Protein AF-A0A7J7I4U3-F1 (afdb_monomer_lite)

Radius of gyration: 48.04 Å; chains: 1; bounding box: 65×68×145 Å

pLDDT: mean 72.62, std 19.27, range [36.75, 97.12]

Organism: Camellia sinensis (NCBI:txid4442)

Structure (mmCIF, N/CA/C/O backbone):
data_AF-A0A7J7I4U3-F1
#
_entry.id   AF-A0A7J7I4U3-F1
#
loop_
_atom_site.group_PDB
_atom_site.id
_atom_site.type_symbol
_atom_site.label_atom_id
_atom_site.label_alt_id
_atom_site.label_comp_id
_atom_site.label_asym_id
_atom_site.label_entity_id
_atom_site.label_seq_id
_atom_site.pdbx_PDB_ins_code
_atom_site.Cartn_x
_atom_site.Cartn_y
_atom_site.Cartn_z
_atom_site.occupancy
_atom_site.B_iso_or_equiv
_atom_site.auth_seq_id
_atom_site.auth_comp_id
_atom_site.auth_asym_id
_atom_site.auth_atom_id
_atom_site.pdbx_PDB_model_num
ATOM 1 N N . MET A 1 1 ? -34.947 53.805 119.726 1.00 36.75 1 MET A N 1
ATOM 2 C CA . MET A 1 1 ? -33.515 53.427 119.681 1.00 36.75 1 MET A CA 1
ATOM 3 C C . MET A 1 1 ? -33.341 52.614 118.399 1.00 36.75 1 MET A C 1
ATOM 5 O O . MET A 1 1 ? -34.017 51.606 118.282 1.00 36.75 1 MET A O 1
ATOM 9 N N . ALA A 1 2 ? -32.871 53.207 117.291 1.00 44.56 2 ALA A N 1
ATOM 10 C CA . ALA A 1 2 ? -31.458 53.295 116.855 1.00 44.56 2 ALA A CA 1
ATOM 11 C C . ALA A 1 2 ? -30.812 51.891 116.738 1.00 44.56 2 ALA A C 1
ATOM 13 O O . ALA A 1 2 ? -30.915 51.124 117.680 1.00 44.56 2 ALA A O 1
ATOM 14 N N . ALA A 1 3 ? -30.169 51.466 115.646 1.00 42.91 3 ALA A N 1
ATOM 15 C CA . ALA A 1 3 ? -29.258 52.190 114.760 1.00 42.91 3 ALA A CA 1
ATOM 16 C C . ALA A 1 3 ? -29.203 51.585 113.336 1.00 42.91 3 ALA A C 1
ATOM 18 O O . ALA A 1 3 ? -29.575 50.434 113.120 1.00 42.91 3 ALA A O 1
ATOM 19 N N . GLY A 1 4 ? -28.734 52.384 112.370 1.00 43.41 4 GLY A N 1
ATOM 20 C CA . GLY A 1 4 ? -28.550 51.989 110.969 1.00 43.41 4 GLY A CA 1
ATOM 21 C C . GLY A 1 4 ? -27.173 51.406 110.636 1.00 43.41 4 GLY A C 1
ATOM 22 O O . GLY A 1 4 ? -26.319 51.257 111.503 1.00 43.41 4 GLY A O 1
ATOM 23 N N . SER A 1 5 ? -26.945 51.128 109.347 1.00 41.28 5 SER A N 1
ATOM 24 C CA . SER A 1 5 ? -25.609 51.015 108.748 1.00 41.28 5 SER A CA 1
ATOM 25 C C . SER A 1 5 ? -25.667 51.162 107.219 1.00 41.28 5 SER A C 1
ATOM 27 O O . SER A 1 5 ? -26.694 50.949 106.581 1.00 41.28 5 SER A O 1
ATOM 29 N N . LEU A 1 6 ? -24.553 51.619 106.660 1.00 53.19 6 LEU A N 1
ATOM 30 C CA . LEU A 1 6 ? -24.391 52.401 105.440 1.00 53.19 6 LEU A CA 1
ATOM 31 C C . LEU A 1 6 ? -24.047 51.559 104.190 1.00 53.19 6 LEU A C 1
ATOM 33 O O . LEU A 1 6 ? -23.125 50.756 104.201 1.00 53.19 6 LEU A O 1
ATOM 37 N N . ARG A 1 7 ? -24.713 51.888 103.072 1.00 49.88 7 ARG A N 1
ATOM 38 C CA . ARG A 1 7 ? -24.128 52.320 101.778 1.00 49.88 7 ARG A CA 1
ATOM 39 C C . ARG A 1 7 ? -22.996 51.468 101.151 1.00 49.88 7 ARG A C 1
ATOM 41 O O . ARG A 1 7 ? -21.847 51.560 101.565 1.00 49.88 7 ARG A O 1
ATOM 48 N N . LYS A 1 8 ? -23.242 50.890 99.960 1.00 37.06 8 LYS A N 1
ATOM 49 C CA . LYS A 1 8 ? -22.210 50.817 98.898 1.00 37.06 8 LYS A CA 1
ATOM 50 C C . LYS A 1 8 ? -22.804 50.827 97.484 1.00 37.06 8 LYS A 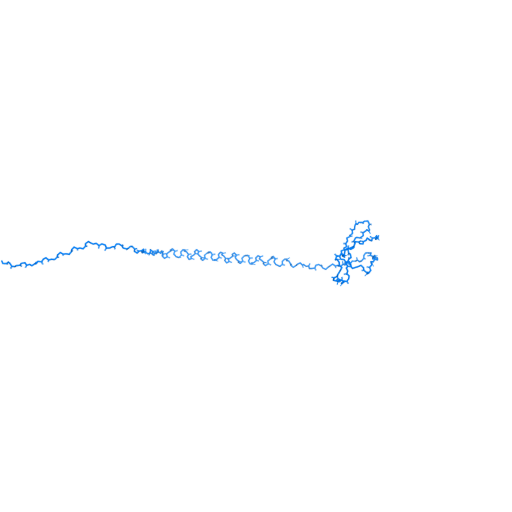C 1
ATOM 52 O O . LYS A 1 8 ? -23.449 49.887 97.041 1.00 37.06 8 LYS A O 1
ATOM 57 N N . LYS A 1 9 ? -22.555 51.934 96.782 1.00 48.69 9 LYS A N 1
ATOM 58 C CA . LYS A 1 9 ? -22.833 52.176 95.360 1.00 48.69 9 LYS A CA 1
ATOM 59 C C . LYS A 1 9 ? -21.718 51.521 94.535 1.00 48.69 9 LYS A C 1
ATOM 61 O O . LYS A 1 9 ? -20.551 51.747 94.844 1.00 48.69 9 LYS A O 1
ATOM 66 N N . SER A 1 10 ? -22.049 50.782 93.478 1.00 39.25 10 SER A N 1
ATOM 67 C CA . SER A 1 10 ? -21.089 50.445 92.419 1.00 39.25 10 SER A CA 1
ATOM 68 C C . SER A 1 10 ? -21.714 50.752 91.068 1.00 39.25 10 SER A C 1
ATOM 70 O O . SER A 1 10 ? -22.632 50.088 90.600 1.00 39.25 10 SER A O 1
ATOM 72 N N . ASN A 1 11 ? -21.228 51.846 90.499 1.00 47.16 11 ASN A N 1
ATOM 73 C CA . ASN A 1 11 ? -21.477 52.299 89.148 1.00 47.16 11 ASN A CA 1
ATOM 74 C C . A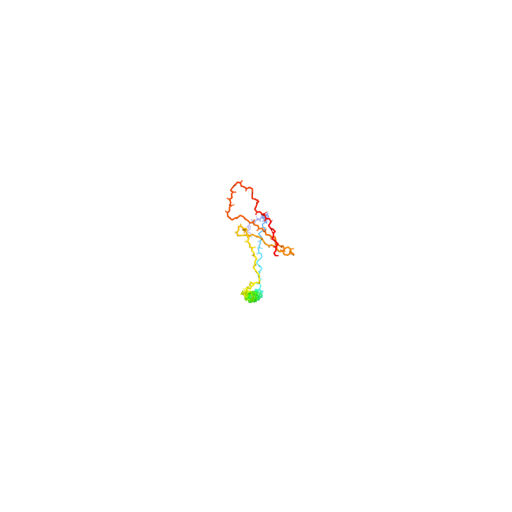SN A 1 11 ? -20.585 51.466 88.215 1.00 47.16 11 ASN A C 1
ATOM 76 O O . ASN A 1 11 ? -19.366 51.492 88.379 1.00 47.16 11 ASN A O 1
ATOM 80 N N . LYS A 1 12 ? -21.152 50.743 87.245 1.00 40.53 12 LYS A N 1
ATOM 81 C CA . LYS A 1 12 ? -20.358 50.159 86.154 1.00 40.53 12 LYS A CA 1
ATOM 82 C C . LYS A 1 12 ? -21.097 50.274 84.827 1.00 40.53 12 LYS A C 1
ATOM 84 O O . LYS A 1 12 ? -21.729 49.346 84.339 1.00 40.53 12 LYS A O 1
ATOM 89 N N . ARG A 1 13 ? -20.986 51.467 84.247 1.00 48.31 13 ARG A N 1
ATOM 90 C CA . ARG A 1 13 ? -21.096 51.694 82.809 1.00 48.31 13 ARG A CA 1
ATOM 91 C C . ARG A 1 13 ? -19.679 51.685 82.239 1.00 48.31 13 ARG A C 1
ATOM 93 O O . ARG A 1 13 ? -18.955 52.636 82.506 1.00 48.31 13 ARG A O 1
ATOM 100 N N . SER A 1 14 ? -19.327 50.666 81.454 1.00 51.91 14 SER A N 1
ATOM 101 C CA . SER A 1 14 ? -18.599 50.815 80.177 1.00 51.91 14 SER A CA 1
ATOM 102 C C . SER A 1 14 ? -18.135 49.472 79.594 1.00 51.91 14 SER A C 1
ATOM 104 O O . SER A 1 14 ? -17.536 48.674 80.300 1.00 51.91 14 SER A O 1
ATOM 106 N N . ASN A 1 15 ? -18.381 49.342 78.278 1.00 43.59 15 ASN A N 1
ATOM 107 C CA . ASN A 1 15 ? -17.633 48.601 77.243 1.00 43.59 15 ASN A CA 1
ATOM 108 C C . ASN A 1 15 ? -17.434 47.079 77.428 1.00 43.59 15 ASN A C 1
ATOM 110 O O . ASN A 1 15 ? -17.086 46.609 78.494 1.00 43.59 15 ASN A O 1
ATOM 114 N N . LEU A 1 16 ? -17.613 46.213 76.429 1.00 41.56 16 LEU A N 1
ATOM 115 C CA . LEU A 1 16 ? -17.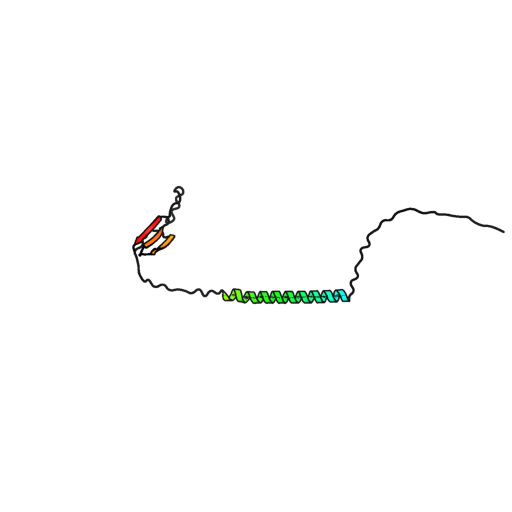291 46.331 75.007 1.00 41.56 16 LEU A CA 1
ATOM 116 C C . LEU A 1 16 ? -18.080 45.236 74.255 1.00 41.56 16 LEU A C 1
ATOM 118 O O . LEU A 1 16 ? -18.111 44.089 74.698 1.00 41.56 16 LEU A O 1
ATOM 122 N N . LYS A 1 17 ? -18.731 45.567 73.133 1.00 46.34 17 LYS A N 1
ATOM 123 C CA . LYS A 1 17 ? -19.315 44.561 72.230 1.00 46.34 17 LYS A CA 1
ATOM 124 C C . LYS A 1 17 ? -18.187 43.852 71.474 1.00 46.34 17 LYS A C 1
ATOM 126 O O . LYS A 1 17 ? -17.420 44.521 70.790 1.00 46.34 17 LYS A O 1
ATOM 131 N N . GLN A 1 18 ? -18.170 42.524 71.495 1.00 51.06 18 GLN A N 1
ATOM 132 C CA . GLN A 1 18 ? -17.646 41.725 70.386 1.00 51.06 18 GLN A CA 1
ATOM 133 C C . GLN A 1 18 ? -18.753 40.773 69.914 1.00 51.06 18 GLN A C 1
ATOM 135 O O . GLN A 1 18 ? -19.285 40.026 70.736 1.00 51.06 18 GLN A O 1
ATOM 140 N N . PRO A 1 19 ? -19.159 40.809 68.633 1.00 47.91 19 PRO A N 1
ATOM 141 C CA . PRO A 1 19 ? -20.049 39.804 68.082 1.00 47.91 19 PRO A CA 1
ATOM 142 C C . PRO A 1 19 ? -19.211 38.611 67.610 1.00 47.91 19 PRO A C 1
ATOM 144 O O . PRO A 1 19 ? -18.437 38.727 66.663 1.00 47.91 19 PRO A O 1
ATOM 147 N N . HIS A 1 20 ? -19.382 37.455 68.246 1.00 48.75 20 HIS A N 1
ATOM 148 C CA . HIS A 1 20 ? -19.063 36.189 67.593 1.00 48.75 20 HIS A CA 1
ATOM 149 C C . HIS A 1 20 ? -20.251 35.819 66.697 1.00 48.75 20 HIS A C 1
ATOM 151 O O . HIS A 1 20 ? -21.385 35.830 67.185 1.00 48.75 20 HIS A O 1
ATOM 157 N N . PRO A 1 21 ? -20.047 35.509 65.405 1.00 48.25 21 PRO A N 1
ATOM 158 C CA . PRO A 1 21 ? -21.116 34.974 64.580 1.00 48.25 21 PRO A CA 1
ATOM 159 C C . PRO A 1 21 ? -21.430 33.556 65.064 1.00 48.25 21 PRO A C 1
ATOM 161 O O . PRO A 1 21 ? -20.666 32.617 64.844 1.00 48.25 21 PRO A O 1
ATOM 164 N N . SER A 1 22 ? -22.555 33.399 65.753 1.00 51.12 22 SER A N 1
ATOM 165 C CA . SER A 1 22 ? -23.167 32.099 65.998 1.00 51.12 22 SER A CA 1
ATOM 166 C C . SER A 1 22 ? -23.604 31.527 64.650 1.00 51.12 22 SER A C 1
ATOM 168 O O . SER A 1 22 ? -24.552 32.002 64.028 1.00 51.12 22 SER A O 1
ATOM 170 N N . MET A 1 23 ? -22.873 30.522 64.171 1.00 51.34 23 MET A N 1
ATOM 171 C CA . MET A 1 23 ? -23.255 29.768 62.982 1.00 51.34 23 MET A CA 1
ATOM 172 C C . MET A 1 23 ? -24.585 29.061 63.261 1.00 51.34 23 MET A C 1
ATOM 174 O O . MET A 1 23 ? -24.677 28.225 64.159 1.00 51.34 23 MET A O 1
ATOM 178 N N . ALA A 1 24 ? -25.627 29.423 62.515 1.00 46.03 24 ALA A N 1
ATOM 179 C CA . ALA A 1 24 ? -26.928 28.778 62.604 1.00 46.03 24 ALA A CA 1
ATOM 180 C C . ALA A 1 24 ? -26.827 27.345 62.060 1.00 46.03 24 ALA A C 1
ATOM 182 O O . ALA A 1 24 ? -26.577 27.140 60.873 1.00 46.03 24 ALA A O 1
ATOM 183 N N . SER A 1 25 ? -27.036 26.346 62.917 1.00 52.06 25 SER A N 1
ATOM 184 C CA . SER A 1 25 ? -27.273 24.976 62.478 1.00 52.06 25 SER A CA 1
ATOM 185 C C . SER A 1 25 ? -28.688 24.889 61.906 1.00 52.06 25 SER A C 1
ATOM 187 O O . SER A 1 25 ? -29.684 24.991 62.620 1.00 52.06 25 SER A O 1
ATOM 189 N N . THR A 1 26 ? -28.802 24.736 60.589 1.00 60.47 26 THR A N 1
ATOM 190 C CA . THR A 1 26 ? -30.090 24.471 59.943 1.00 60.47 26 THR A CA 1
ATOM 191 C C . THR A 1 26 ? -30.533 23.057 60.326 1.00 60.47 26 THR A C 1
ATOM 193 O O . THR A 1 26 ? -30.058 22.076 59.755 1.00 60.47 26 THR A O 1
ATOM 196 N N . SER A 1 27 ? -31.413 22.926 61.323 1.00 61.22 27 SER A N 1
ATOM 197 C CA . SER A 1 27 ? -32.020 21.641 61.679 1.00 61.22 27 SER A CA 1
ATOM 198 C C . SER A 1 27 ? -33.027 21.245 60.599 1.00 61.22 27 SER A C 1
ATOM 200 O O . SER A 1 27 ? -34.196 21.624 60.591 1.00 61.22 27 SER A O 1
ATOM 202 N N . LEU A 1 28 ? -32.542 20.499 59.613 1.00 62.31 28 LEU A N 1
ATOM 203 C CA . LEU A 1 28 ? -33.387 19.910 58.583 1.00 62.31 28 LEU A CA 1
ATOM 204 C C . LEU A 1 28 ? -34.262 18.838 59.244 1.00 62.31 28 LEU A C 1
ATOM 206 O O . LEU A 1 28 ? -33.760 17.972 59.961 1.00 62.31 28 LEU A O 1
ATOM 210 N N . SER A 1 29 ? -35.578 18.909 59.041 1.00 66.38 29 SER A N 1
ATOM 211 C CA . SER A 1 29 ? -36.510 17.969 59.666 1.00 66.38 29 SER A CA 1
ATOM 212 C C . SER A 1 29 ? -36.240 16.525 59.199 1.00 66.38 29 SER A C 1
ATOM 214 O O . SER A 1 29 ? -35.848 16.313 58.046 1.00 66.38 29 SER A O 1
ATOM 216 N N . PRO A 1 30 ? -36.494 15.497 60.036 1.00 69.81 30 PRO A N 1
ATOM 217 C CA . PRO A 1 30 ? -36.263 14.092 59.671 1.00 69.81 30 PRO A CA 1
ATOM 218 C C . PRO A 1 30 ? -36.974 13.670 58.373 1.00 69.81 30 PRO A C 1
ATOM 220 O O . PRO A 1 30 ? -36.487 12.832 57.613 1.00 69.81 30 PRO A O 1
ATOM 223 N N . SER A 1 31 ? -38.123 14.288 58.081 1.00 73.75 31 SER A N 1
ATOM 224 C CA . SER A 1 31 ? -38.895 14.054 56.859 1.00 73.75 31 SER A CA 1
ATOM 225 C C . SER A 1 31 ? -38.248 14.654 55.608 1.00 73.75 31 SER A C 1
ATOM 227 O O . SER A 1 31 ? -38.436 14.117 54.516 1.00 73.75 31 SER A O 1
ATOM 229 N N . TYR A 1 32 ? -37.465 15.726 55.745 1.00 82.31 32 TYR A N 1
ATOM 230 C CA . TYR A 1 32 ? -36.744 16.353 54.641 1.00 82.31 32 TYR A CA 1
ATOM 231 C C . TYR A 1 32 ? -35.550 15.501 54.187 1.00 82.31 32 TYR A C 1
ATOM 233 O O . TYR A 1 32 ? -35.408 15.238 52.994 1.00 82.31 32 TYR A O 1
ATOM 241 N N . TYR A 1 33 ? -34.761 14.959 55.124 1.00 81.69 33 TYR A N 1
ATOM 242 C CA . TYR A 1 33 ? -33.656 14.045 54.797 1.00 81.69 33 TYR A CA 1
ATOM 243 C C . TYR A 1 33 ? -34.152 12.756 54.129 1.00 81.69 33 TYR A C 1
ATOM 245 O O . TYR A 1 33 ? -33.562 12.285 53.161 1.00 81.69 33 TYR A O 1
ATOM 253 N N . ARG A 1 34 ? -35.299 12.225 54.576 1.00 87.44 34 ARG A N 1
ATOM 254 C CA . ARG A 1 34 ? -35.943 11.060 53.949 1.00 87.44 34 ARG A CA 1
ATOM 255 C C . ARG A 1 34 ? -36.332 11.322 52.490 1.00 87.44 34 ARG A C 1
ATOM 257 O O . ARG A 1 34 ? -36.149 10.444 51.654 1.00 87.44 34 ARG A O 1
ATOM 264 N N . LYS A 1 35 ? -36.839 12.517 52.167 1.00 87.06 35 LYS A N 1
ATOM 265 C CA . LYS A 1 35 ? -37.167 12.903 50.781 1.00 87.06 35 LYS A CA 1
ATOM 266 C C . LYS A 1 35 ? -35.913 13.047 49.919 1.00 87.06 35 LYS A C 1
ATOM 268 O O . LYS A 1 35 ? -35.904 12.543 48.801 1.00 87.06 35 LYS A O 1
ATOM 273 N N . ILE A 1 36 ? -34.858 13.669 50.453 1.00 90.88 36 ILE A N 1
ATOM 274 C CA . ILE A 1 36 ? -33.559 13.769 49.768 1.00 90.88 36 ILE A CA 1
ATOM 275 C C . ILE A 1 36 ? -32.998 12.377 49.487 1.00 90.88 36 ILE A C 1
ATOM 277 O O . ILE A 1 36 ? -32.601 12.101 48.362 1.00 90.88 36 ILE A O 1
ATOM 281 N N . TYR A 1 37 ? -33.008 11.487 50.479 1.00 94.38 37 TYR A N 1
ATOM 282 C CA . TYR A 1 37 ? -32.518 10.121 50.330 1.00 94.38 37 TYR A CA 1
ATOM 283 C C . TYR A 1 37 ? -33.260 9.367 49.221 1.00 94.38 37 TYR A C 1
ATOM 285 O O . TYR A 1 37 ? -32.624 8.777 48.355 1.00 94.38 37 TYR A O 1
ATOM 293 N N . VAL A 1 38 ? -34.596 9.441 49.187 1.00 94.31 38 VAL A N 1
ATOM 294 C CA . VAL A 1 38 ? -35.395 8.822 48.116 1.00 94.31 38 VAL A CA 1
ATOM 295 C C . VAL A 1 38 ? -35.054 9.424 46.751 1.00 94.31 38 VAL A C 1
ATOM 297 O O . VAL A 1 38 ? -34.880 8.680 45.792 1.00 94.31 38 VAL A O 1
ATOM 300 N N . PHE A 1 39 ? -34.901 10.746 46.658 1.00 95.12 39 PHE A N 1
ATOM 301 C CA . PHE A 1 39 ? -34.528 11.412 45.409 1.00 95.12 39 PHE A CA 1
ATOM 302 C C . PHE A 1 39 ? -33.140 10.981 44.912 1.00 95.12 39 PHE A C 1
ATOM 304 O O . PHE A 1 39 ? -32.985 10.642 43.742 1.00 95.12 39 PHE A O 1
ATOM 311 N N . VAL A 1 40 ? -32.151 10.918 45.807 1.00 96.00 40 VAL A N 1
ATOM 312 C CA . VAL A 1 40 ? -30.799 10.430 45.496 1.00 96.00 40 VAL A CA 1
ATOM 313 C C . VAL A 1 40 ? -30.842 8.975 45.032 1.00 96.00 40 VAL A C 1
ATOM 315 O O . VAL A 1 40 ? -30.211 8.642 44.034 1.00 96.00 40 VAL A O 1
ATOM 318 N N . MET A 1 41 ? -31.625 8.116 45.690 1.00 96.00 41 MET A N 1
ATOM 319 C CA . MET A 1 41 ? -31.770 6.716 45.278 1.00 96.00 41 MET A CA 1
ATOM 320 C C . MET A 1 41 ? -32.413 6.579 43.895 1.00 96.00 41 MET A C 1
ATOM 322 O O . MET A 1 41 ? -31.941 5.787 43.085 1.00 96.00 41 MET A O 1
ATOM 326 N N . VAL A 1 42 ? -33.431 7.385 43.580 1.00 96.44 42 VAL A N 1
ATOM 327 C CA . VAL A 1 42 ? -34.040 7.408 42.240 1.00 96.44 42 VAL A CA 1
ATOM 328 C C . VAL A 1 42 ? -33.026 7.858 41.186 1.00 96.44 42 VAL A C 1
ATOM 330 O O . VAL A 1 42 ? -32.909 7.208 40.149 1.00 96.44 42 VAL A O 1
ATOM 333 N N . LEU A 1 43 ? -32.250 8.913 41.455 1.00 95.81 43 LEU A N 1
ATOM 334 C CA . LEU A 1 43 ? -31.201 9.371 40.539 1.00 95.81 43 LEU A CA 1
ATOM 335 C C . LEU A 1 43 ? -30.137 8.294 40.295 1.00 95.81 43 LEU A C 1
ATOM 337 O O . LEU A 1 43 ? -29.759 8.067 39.148 1.00 95.81 43 LEU A O 1
ATOM 341 N N . LEU A 1 44 ? -29.688 7.597 41.343 1.00 96.00 44 LEU A N 1
ATOM 342 C CA . LEU A 1 44 ? -28.716 6.509 41.212 1.00 96.00 44 LEU A CA 1
ATOM 343 C C . LEU A 1 44 ? -29.257 5.365 40.349 1.00 96.00 44 LEU A C 1
ATOM 345 O O . LEU A 1 44 ? -28.548 4.883 39.468 1.00 96.00 44 LEU A O 1
ATOM 349 N N . VAL A 1 45 ? -30.516 4.966 40.552 1.00 96.44 45 VAL A N 1
ATOM 350 C CA . VAL A 1 45 ? -31.158 3.920 39.740 1.00 96.44 45 VAL A CA 1
ATOM 351 C C . VAL A 1 45 ? -31.240 4.341 38.271 1.00 96.44 45 VAL A C 1
ATOM 353 O O . VAL A 1 45 ? -30.881 3.556 37.395 1.00 96.44 45 VAL A O 1
ATOM 356 N N . VAL A 1 46 ? -31.636 5.584 37.984 1.00 96.12 46 VAL A N 1
ATOM 357 C CA . VAL A 1 46 ? -31.697 6.106 36.607 1.00 96.12 46 VAL A CA 1
ATOM 358 C C . VAL A 1 46 ? -30.312 6.116 35.949 1.00 96.12 46 VAL A C 1
ATOM 360 O O . VAL A 1 46 ? -30.188 5.694 34.801 1.00 96.12 46 VAL A O 1
ATOM 363 N N . CYS A 1 47 ? -29.267 6.526 36.673 1.00 95.06 47 CYS A N 1
ATOM 364 C CA . CYS A 1 47 ? -27.888 6.489 36.179 1.00 95.06 47 CYS A CA 1
ATOM 365 C C . CYS A 1 47 ? -27.412 5.064 35.864 1.00 95.06 47 CYS A C 1
ATOM 367 O O . CYS A 1 47 ? -26.754 4.843 34.852 1.00 95.06 47 CYS A O 1
ATOM 369 N N . VAL A 1 48 ? -27.742 4.078 36.701 1.00 95.69 48 VAL A N 1
ATOM 370 C CA . VAL A 1 48 ? -27.361 2.679 36.441 1.00 95.69 48 VAL A CA 1
ATOM 371 C C . VAL A 1 48 ? -28.074 2.142 35.198 1.00 95.69 48 VAL A C 1
ATOM 373 O O . VAL A 1 48 ? -27.443 1.498 34.362 1.00 95.69 48 VAL A O 1
ATOM 376 N N . LEU A 1 49 ? -29.365 2.440 35.034 1.00 92.94 49 LEU A N 1
ATOM 377 C CA . LEU A 1 49 ? -30.141 2.003 33.870 1.00 92.94 49 LEU A CA 1
ATOM 378 C C . LEU A 1 49 ? -29.644 2.634 32.564 1.00 92.94 49 LEU A C 1
ATOM 380 O O . LEU A 1 49 ? -29.579 1.947 31.541 1.00 92.94 49 LEU A O 1
ATOM 384 N N . SER A 1 50 ? -29.256 3.912 32.583 1.00 90.31 50 SER A N 1
ATOM 385 C CA . SER A 1 50 ? -28.693 4.574 31.404 1.00 90.31 50 SER A CA 1
ATOM 386 C C . SER A 1 50 ? -27.326 3.996 31.030 1.00 90.31 50 SER A C 1
ATOM 388 O O . SER A 1 50 ? -27.110 3.673 29.863 1.00 90.31 50 SER A O 1
ATOM 390 N N . LEU A 1 51 ? -26.443 3.759 32.006 1.00 90.12 51 LEU A N 1
ATOM 391 C CA . LEU A 1 51 ? -25.143 3.115 31.781 1.00 90.12 51 LEU A CA 1
ATOM 392 C C . LEU A 1 51 ? -25.289 1.692 31.227 1.00 90.12 51 LEU A C 1
ATOM 394 O O . LEU A 1 51 ? -24.575 1.322 30.296 1.00 90.12 51 LEU A O 1
ATOM 398 N N . LEU A 1 52 ? -26.236 0.909 31.750 1.00 88.44 52 LEU A N 1
ATOM 399 C CA . LEU A 1 52 ? -26.495 -0.450 31.273 1.00 88.44 52 LEU A CA 1
ATOM 400 C C . LEU A 1 52 ? -27.051 -0.456 29.839 1.00 88.44 52 LEU A C 1
ATOM 402 O O . LEU A 1 52 ? -26.648 -1.285 29.025 1.00 88.44 52 LEU A O 1
ATOM 406 N N . SER A 1 53 ? -27.914 0.508 29.508 1.00 84.44 53 SER A N 1
ATOM 407 C CA . SER A 1 53 ? -28.472 0.676 28.159 1.00 84.44 53 SER A CA 1
ATOM 408 C C . SER A 1 53 ? -27.399 1.068 27.137 1.00 84.44 53 SER A C 1
ATOM 410 O O . SER A 1 53 ? -27.338 0.493 26.049 1.00 84.44 53 SER A O 1
ATOM 412 N N . ILE A 1 54 ? -26.512 2.004 27.493 1.00 85.00 54 ILE A N 1
ATOM 413 C CA . ILE A 1 54 ? -25.374 2.408 26.650 1.00 85.00 54 ILE A CA 1
ATOM 414 C C . ILE A 1 54 ? -24.413 1.226 26.463 1.00 85.00 54 ILE A C 1
ATOM 416 O O . ILE A 1 54 ? -24.034 0.923 25.335 1.00 85.00 54 ILE A O 1
ATOM 420 N N . SER A 1 55 ? -24.083 0.510 27.544 1.00 84.25 55 SER A N 1
ATOM 421 C CA . SER A 1 55 ? -23.216 -0.678 27.514 1.00 84.25 55 SER A CA 1
ATOM 422 C C . SER A 1 55 ? -23.761 -1.768 26.583 1.00 84.25 55 SER A C 1
ATOM 424 O O . SER A 1 55 ? -23.052 -2.248 25.699 1.00 84.25 55 SER A O 1
ATOM 426 N N . SER A 1 56 ? -25.056 -2.089 26.695 1.00 77.62 56 SER A N 1
ATOM 427 C CA . SER A 1 56 ? -25.718 -3.052 25.806 1.00 77.62 56 SER A CA 1
ATOM 428 C C . SER A 1 56 ? -25.724 -2.595 24.344 1.00 77.62 56 SER A C 1
ATOM 430 O O . SER A 1 56 ? -25.642 -3.425 23.441 1.00 77.62 56 SER A O 1
ATOM 432 N N . SER A 1 57 ? -25.811 -1.287 24.100 1.00 71.00 57 SER A N 1
ATOM 433 C CA . SER A 1 57 ? -25.806 -0.719 22.748 1.00 71.00 57 SER A CA 1
ATOM 434 C C . SER A 1 57 ? -24.423 -0.794 22.091 1.00 71.00 57 SER A C 1
ATOM 436 O O . SER A 1 57 ? -24.326 -0.950 20.874 1.00 71.00 57 SER A O 1
ATOM 438 N N . MET A 1 58 ? -23.341 -0.756 22.878 1.00 70.19 58 MET A N 1
ATOM 439 C CA . MET A 1 58 ? -21.972 -0.883 22.362 1.00 70.19 58 MET A CA 1
ATOM 440 C C . MET A 1 58 ? -21.655 -2.294 21.845 1.00 70.19 58 MET A C 1
ATOM 442 O O . MET A 1 58 ? -20.841 -2.432 20.935 1.00 70.19 58 MET A O 1
ATOM 446 N N . TRP A 1 59 ? -22.330 -3.335 22.340 1.00 65.62 59 TRP A N 1
ATOM 447 C CA . TRP A 1 59 ? -22.136 -4.709 21.857 1.00 65.62 59 TRP A CA 1
ATOM 448 C C . TRP A 1 59 ? -22.548 -4.888 20.381 1.00 65.62 59 TRP A C 1
ATOM 450 O O . TRP A 1 59 ? -21.886 -5.602 19.629 1.00 65.62 59 TRP A O 1
ATOM 460 N N . ILE A 1 60 ? -23.603 -4.193 19.936 1.00 61.91 60 ILE A N 1
ATOM 461 C CA . ILE A 1 60 ? -24.123 -4.276 18.557 1.00 61.91 60 ILE A CA 1
ATOM 462 C C . ILE A 1 60 ? -23.148 -3.635 17.553 1.00 61.91 60 ILE A C 1
ATOM 464 O O . ILE A 1 60 ? -22.913 -4.193 16.484 1.00 61.91 60 ILE A O 1
ATOM 468 N N . VAL A 1 61 ? -22.542 -2.496 17.906 1.00 62.38 61 VAL A N 1
ATOM 469 C CA . VAL A 1 61 ? -21.646 -1.731 17.014 1.00 62.38 61 VAL A CA 1
ATOM 470 C C . VAL A 1 61 ? -20.291 -2.426 16.814 1.00 62.38 61 VAL A C 1
ATOM 472 O O . VAL A 1 61 ? -19.702 -2.333 15.738 1.00 62.38 61 VAL A O 1
ATOM 475 N N . PHE A 1 62 ? -19.791 -3.161 17.813 1.00 59.84 62 PHE A N 1
ATOM 476 C CA . PHE A 1 62 ? -18.542 -3.923 17.679 1.00 59.84 62 PHE A CA 1
ATOM 477 C C . PHE A 1 62 ? -18.728 -5.266 16.951 1.00 59.84 62 PHE A C 1
ATOM 479 O O . PHE A 1 62 ? -17.839 -5.674 16.207 1.00 59.84 62 PHE A O 1
ATOM 486 N N . GLY A 1 63 ? -19.876 -5.937 17.109 1.00 57.47 63 GLY A N 1
ATOM 487 C CA . GLY A 1 63 ? -20.138 -7.243 16.487 1.00 57.47 63 GLY A CA 1
ATOM 488 C C . GLY A 1 63 ? -20.449 -7.197 14.985 1.00 57.47 63 GLY A C 1
ATOM 489 O O . GLY A 1 63 ? -20.203 -8.173 14.281 1.00 57.47 63 GLY A O 1
ATOM 490 N N . SER A 1 64 ? -20.955 -6.071 14.470 1.00 58.84 64 SER A N 1
ATOM 491 C CA . SER A 1 64 ? -21.319 -5.921 13.051 1.00 58.84 64 SER A CA 1
ATOM 492 C C . SER A 1 64 ? -20.141 -5.590 12.129 1.00 58.84 64 SER A C 1
ATOM 494 O O . SER A 1 64 ? -20.285 -5.659 10.914 1.00 58.84 64 SER A O 1
ATOM 496 N N . ASN A 1 65 ? -18.984 -5.225 12.689 1.00 57.03 65 ASN A N 1
ATOM 497 C C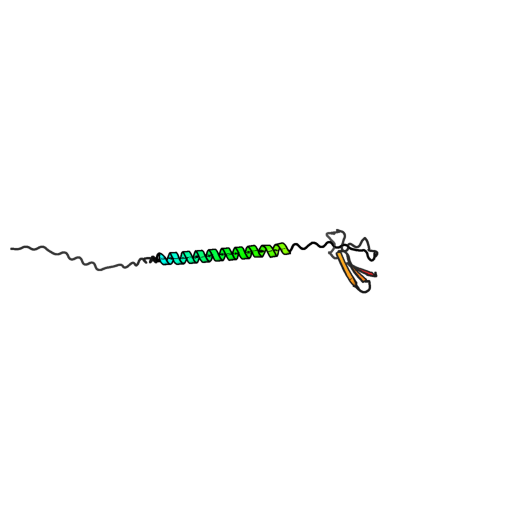A . ASN A 1 65 ? -17.770 -4.897 11.933 1.00 57.03 65 ASN A CA 1
ATOM 498 C C . ASN A 1 65 ? -16.810 -6.087 11.813 1.00 57.03 65 ASN A C 1
ATOM 500 O O . ASN A 1 65 ? -15.627 -5.907 11.523 1.00 57.03 65 ASN A O 1
ATOM 504 N N . ALA A 1 66 ? -17.309 -7.313 11.988 1.00 61.38 66 ALA A N 1
ATOM 505 C CA . ALA A 1 66 ? -16.664 -8.479 11.408 1.00 61.38 66 ALA A CA 1
ATOM 506 C C . ALA A 1 66 ? -16.823 -8.382 9.883 1.00 61.38 66 ALA A C 1
ATOM 508 O O . ALA A 1 66 ? -17.658 -9.056 9.285 1.00 61.38 66 ALA A O 1
ATOM 509 N N . LEU A 1 67 ? -16.060 -7.471 9.270 1.00 62.56 67 LEU A N 1
ATOM 510 C CA . LEU A 1 67 ? -15.857 -7.409 7.834 1.00 62.56 67 LEU A CA 1
ATOM 511 C C . LEU A 1 67 ? -15.447 -8.817 7.422 1.00 62.56 67 LEU A C 1
ATOM 513 O O . LEU A 1 67 ? -14.331 -9.248 7.717 1.00 62.56 67 LEU A O 1
ATOM 517 N N . SER A 1 68 ? -16.367 -9.568 6.815 1.00 66.75 68 SER A N 1
ATOM 518 C CA . SER A 1 68 ? -16.010 -10.839 6.210 1.00 66.75 68 SER A CA 1
ATOM 519 C C . SER A 1 68 ? -14.950 -10.496 5.177 1.00 66.75 68 SER A C 1
ATOM 521 O O . SER A 1 68 ? -15.242 -9.806 4.199 1.00 66.75 68 SER A O 1
ATOM 523 N N . HIS A 1 69 ? -13.706 -10.874 5.446 1.00 74.38 69 HIS A N 1
ATOM 524 C CA . HIS A 1 69 ? -12.609 -10.606 4.540 1.00 74.38 69 HIS A CA 1
ATOM 525 C C . HIS A 1 69 ? -12.873 -11.420 3.273 1.00 74.38 69 HIS A C 1
ATOM 527 O O . HIS A 1 69 ? -12.655 -12.631 3.244 1.00 74.38 69 HIS A O 1
ATOM 533 N N . GLN A 1 70 ? -13.460 -10.777 2.265 1.00 84.12 70 GLN A N 1
ATOM 534 C CA . GLN A 1 70 ? -13.791 -11.425 1.011 1.00 84.12 70 GLN A CA 1
ATOM 535 C C . GLN A 1 70 ? -12.486 -11.712 0.278 1.00 84.12 70 GLN A C 1
ATOM 537 O O . GLN A 1 70 ? -11.753 -10.796 -0.089 1.00 84.12 70 GLN A O 1
ATOM 542 N N . ILE A 1 71 ? -12.190 -12.996 0.096 1.00 87.56 71 ILE A N 1
ATOM 543 C CA . ILE A 1 71 ? -11.053 -13.437 -0.704 1.00 87.56 71 ILE A CA 1
ATOM 544 C C . ILE A 1 71 ? -11.472 -13.354 -2.171 1.00 87.56 71 ILE A C 1
ATOM 546 O O . ILE A 1 71 ? -12.460 -13.970 -2.573 1.00 87.56 71 ILE A O 1
ATOM 550 N N . TYR A 1 72 ? -10.719 -12.595 -2.961 1.00 90.00 72 TYR A N 1
ATOM 551 C CA . TYR A 1 72 ? -10.908 -12.490 -4.405 1.00 90.00 72 TYR A CA 1
ATOM 552 C C . TYR A 1 72 ? -9.867 -13.343 -5.131 1.00 90.00 72 TYR A C 1
ATOM 554 O O . TYR A 1 72 ? -8.695 -13.355 -4.759 1.00 90.00 72 TYR A O 1
ATOM 562 N N . SER A 1 73 ? -10.293 -14.038 -6.184 1.00 94.06 73 SER A N 1
ATOM 563 C CA . SER A 1 73 ? -9.402 -14.691 -7.145 1.00 94.06 73 SER A CA 1
ATOM 564 C C . SER A 1 73 ? -9.196 -13.792 -8.360 1.00 94.06 73 SER A C 1
ATOM 566 O O . SER A 1 73 ? -10.139 -13.137 -8.804 1.00 94.06 73 SER A O 1
ATOM 568 N N . VAL A 1 74 ? -7.994 -13.805 -8.933 1.00 94.12 74 VAL A N 1
ATOM 569 C CA . VAL A 1 74 ? -7.681 -13.098 -10.181 1.00 94.12 74 VAL A CA 1
ATOM 570 C C . VAL A 1 74 ? -7.518 -14.094 -11.326 1.00 94.12 74 VAL A C 1
ATOM 572 O O . VAL A 1 74 ? -7.027 -15.203 -11.124 1.00 94.12 74 VAL A O 1
ATOM 575 N N . GLN A 1 75 ? -7.931 -13.696 -12.526 1.00 96.94 75 GLN A N 1
ATOM 576 C CA . GLN A 1 75 ? -7.674 -14.418 -13.769 1.00 96.94 75 GLN A CA 1
ATOM 577 C C . GLN A 1 75 ? -6.784 -13.541 -14.648 1.00 96.94 75 GLN A C 1
ATOM 579 O O . GLN A 1 75 ? -7.097 -12.371 -14.864 1.00 96.94 75 GLN A O 1
ATOM 584 N N . VAL A 1 76 ? -5.683 -14.100 -15.151 1.00 95.94 76 VAL A N 1
ATOM 585 C CA . VAL A 1 76 ? -4.817 -13.407 -16.110 1.00 95.94 76 VAL A CA 1
ATOM 586 C C . VAL A 1 76 ? -5.539 -13.365 -17.455 1.00 95.94 76 VAL A C 1
ATOM 588 O O . VAL A 1 76 ? -5.873 -14.411 -18.008 1.00 95.94 76 VAL A O 1
ATOM 591 N N . VAL A 1 77 ? -5.829 -12.157 -17.941 1.00 97.12 77 VAL A N 1
ATOM 592 C CA . VAL A 1 77 ? -6.491 -11.946 -19.240 1.00 97.12 77 VAL A CA 1
ATOM 593 C C . VAL A 1 77 ? -5.456 -11.762 -20.345 1.00 97.12 77 VAL A C 1
ATOM 595 O O . VAL A 1 77 ? -5.596 -12.373 -21.395 1.00 97.12 77 VAL A O 1
ATOM 598 N N . ASN A 1 78 ? -4.419 -10.962 -20.083 1.00 94.75 78 ASN A N 1
ATOM 599 C CA . ASN A 1 78 ? -3.308 -10.679 -20.988 1.00 94.75 78 ASN A CA 1
ATOM 600 C C . ASN A 1 78 ? -2.006 -10.531 -20.187 1.00 94.75 78 ASN A C 1
ATOM 602 O O . ASN A 1 78 ? -2.040 -10.168 -19.009 1.00 94.75 78 ASN A O 1
ATOM 606 N N . GLU A 1 79 ? -0.878 -10.771 -20.851 1.00 94.88 79 GLU A N 1
ATOM 607 C CA . GLU A 1 79 ? 0.471 -10.561 -20.325 1.00 94.88 79 GLU A CA 1
ATOM 608 C C . GLU A 1 79 ? 1.238 -9.634 -21.266 1.00 94.88 79 GLU A C 1
ATOM 610 O O . GLU A 1 79 ? 1.178 -9.795 -22.485 1.00 94.88 79 GLU A O 1
ATOM 615 N N . PHE A 1 80 ? 1.972 -8.686 -20.691 1.00 92.12 80 PHE A N 1
ATOM 616 C CA . PHE A 1 80 ? 2.753 -7.706 -21.434 1.00 92.12 80 PHE A CA 1
ATOM 617 C C . PHE A 1 80 ? 4.180 -7.645 -20.877 1.00 92.12 80 PHE A C 1
ATOM 619 O O . PHE A 1 80 ? 4.366 -7.832 -19.669 1.00 92.12 80 PHE A O 1
ATOM 626 N N . PRO A 1 81 ? 5.198 -7.413 -21.723 1.00 91.88 81 PRO A N 1
ATOM 627 C CA . PRO A 1 81 ? 6.582 -7.347 -21.272 1.00 91.88 81 PRO A CA 1
ATOM 628 C C . PRO A 1 81 ? 6.796 -6.151 -20.330 1.00 91.88 81 PRO A C 1
ATOM 630 O O . PRO A 1 81 ? 6.391 -5.032 -20.632 1.00 91.88 81 PRO A O 1
ATOM 633 N N . HIS A 1 82 ? 7.473 -6.383 -19.203 1.00 90.38 82 HIS A N 1
ATOM 634 C CA . HIS A 1 82 ? 7.885 -5.344 -18.250 1.00 90.38 82 HIS A CA 1
ATOM 635 C C . HIS A 1 82 ? 9.411 -5.308 -18.148 1.00 90.38 82 HIS A C 1
ATOM 637 O O . HIS A 1 82 ? 10.063 -6.349 -18.254 1.00 90.38 82 HIS A O 1
ATOM 643 N N .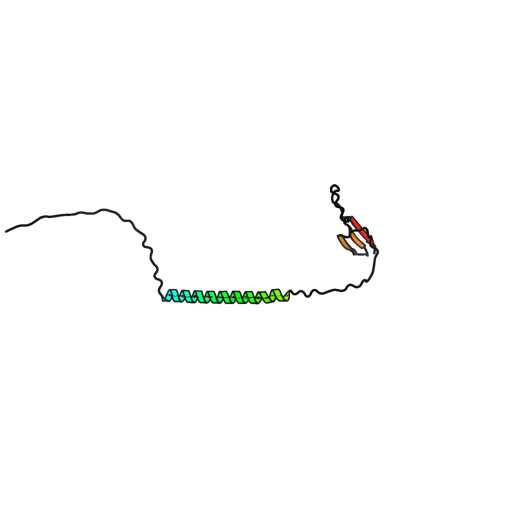 ASP A 1 83 ? 9.983 -4.115 -17.972 1.00 89.38 83 ASP A N 1
ATOM 644 C CA . ASP A 1 83 ? 11.421 -3.954 -17.758 1.00 89.38 83 ASP A CA 1
ATOM 645 C C . ASP A 1 83 ? 11.795 -4.450 -16.348 1.00 89.38 83 ASP A C 1
ATOM 647 O O . ASP A 1 83 ? 11.457 -3.798 -15.359 1.00 89.38 83 ASP A O 1
ATOM 651 N N . PRO A 1 84 ? 12.554 -5.554 -16.208 1.00 89.38 84 PRO A N 1
ATOM 652 C CA . PRO A 1 84 ? 12.892 -6.113 -14.900 1.00 89.38 84 PRO A CA 1
ATOM 653 C C . PRO A 1 84 ? 13.806 -5.205 -14.061 1.00 89.38 84 PRO A C 1
ATOM 655 O O . PRO A 1 84 ? 14.018 -5.472 -12.877 1.00 89.38 84 PRO A O 1
ATOM 658 N N . THR A 1 85 ? 14.391 -4.162 -14.657 1.00 86.62 85 THR A N 1
ATOM 659 C CA . THR A 1 85 ? 15.220 -3.178 -13.950 1.00 86.62 85 THR A CA 1
ATOM 660 C C . THR A 1 85 ? 14.414 -1.999 -13.398 1.00 86.62 85 THR A C 1
ATOM 662 O O . THR A 1 85 ? 14.913 -1.276 -12.529 1.00 86.62 85 THR A O 1
ATOM 665 N N . ALA A 1 86 ? 13.159 -1.830 -13.829 1.00 87.56 86 ALA A N 1
ATOM 666 C CA . ALA A 1 86 ? 12.254 -0.795 -13.351 1.00 87.56 86 ALA A CA 1
ATOM 667 C C . ALA A 1 86 ? 11.673 -1.167 -11.975 1.00 87.56 86 ALA A C 1
ATOM 669 O O . ALA A 1 86 ? 10.809 -2.033 -11.848 1.00 87.56 86 ALA A O 1
ATOM 670 N N . PHE A 1 87 ? 12.132 -0.500 -10.910 1.00 89.06 87 PHE A N 1
ATOM 671 C CA . PHE A 1 87 ? 11.557 -0.677 -9.572 1.00 89.06 87 PHE A CA 1
ATOM 672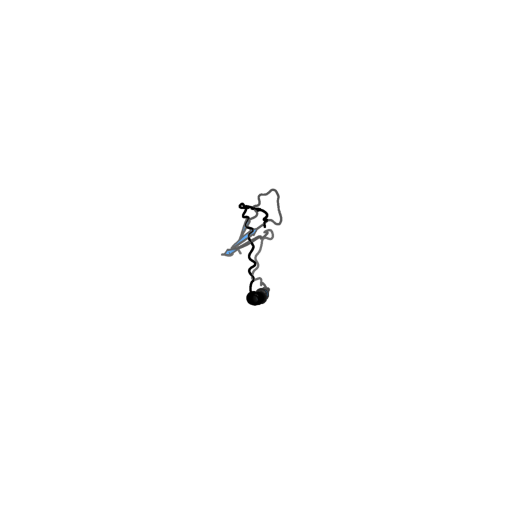 C C . PHE A 1 87 ? 10.260 0.135 -9.440 1.00 89.06 87 PHE A C 1
ATOM 674 O O . PHE A 1 87 ? 10.290 1.289 -9.006 1.00 89.06 87 PHE A O 1
ATOM 681 N N . THR A 1 88 ? 9.133 -0.451 -9.846 1.00 90.31 88 THR A N 1
ATOM 682 C CA . THR A 1 88 ? 7.815 0.200 -9.876 1.00 90.31 88 THR A CA 1
ATOM 683 C C . THR A 1 88 ? 7.381 0.681 -8.490 1.00 90.31 88 THR A C 1
ATOM 685 O O . THR A 1 88 ? 7.200 -0.111 -7.566 1.00 90.31 88 THR A O 1
ATOM 688 N N . GLN A 1 89 ? 7.168 1.988 -8.345 1.00 91.19 89 GLN A N 1
ATOM 689 C CA . GLN A 1 89 ? 6.610 2.614 -7.136 1.00 91.19 89 GLN A CA 1
ATOM 690 C C . GLN A 1 89 ? 5.248 3.271 -7.379 1.00 91.19 89 GLN A C 1
ATOM 692 O O . GLN A 1 89 ? 4.536 3.601 -6.431 1.00 91.19 89 GLN A O 1
ATOM 697 N N . GLY A 1 90 ? 4.865 3.442 -8.642 1.00 90.62 90 GLY A N 1
ATOM 698 C CA . GLY A 1 90 ? 3.560 3.947 -9.042 1.00 90.62 90 GLY A CA 1
ATOM 699 C C . GLY A 1 90 ? 3.253 3.569 -10.483 1.00 90.62 90 GLY A C 1
ATOM 700 O O . GLY A 1 90 ? 4.161 3.487 -11.307 1.00 90.62 90 GLY A O 1
ATOM 701 N N . LEU A 1 91 ? 1.974 3.341 -10.776 1.00 93.38 91 LEU A N 1
ATOM 702 C CA . LEU A 1 91 ? 1.507 2.910 -12.088 1.00 93.38 91 LEU A CA 1
ATOM 703 C C . LEU A 1 91 ? 0.140 3.536 -12.383 1.00 93.38 91 LEU A C 1
ATOM 705 O O . LEU A 1 91 ? -0.772 3.436 -11.561 1.00 93.38 91 LEU A O 1
ATOM 709 N N . LEU A 1 92 ? -0.003 4.187 -13.537 1.00 94.06 92 LEU A N 1
ATOM 710 C CA . LEU A 1 92 ? -1.235 4.849 -13.962 1.00 94.06 92 LEU A CA 1
ATOM 711 C C . LEU A 1 92 ? -1.524 4.555 -15.434 1.00 94.06 92 LEU A C 1
ATOM 713 O O . LEU A 1 92 ? -0.697 4.830 -16.298 1.00 94.06 92 LEU A O 1
ATOM 717 N N . TYR A 1 93 ? -2.730 4.071 -15.725 1.00 93.31 93 TYR A N 1
ATOM 718 C CA . TYR A 1 93 ? -3.207 3.944 -17.099 1.00 93.31 93 TYR A CA 1
ATOM 719 C C . TYR A 1 93 ? -3.649 5.309 -17.640 1.00 93.31 93 TYR A C 1
ATOM 721 O O . TYR A 1 93 ? -4.563 5.933 -17.100 1.00 93.31 93 TYR A O 1
ATOM 729 N N . GLY A 1 94 ? -2.981 5.770 -18.694 1.00 90.94 94 GLY A N 1
ATOM 730 C CA . GLY A 1 94 ? -3.221 7.053 -19.351 1.00 90.94 94 GLY A CA 1
ATOM 731 C C . GLY A 1 94 ? -4.360 7.049 -20.367 1.00 90.94 94 GLY A C 1
ATOM 732 O O . GLY A 1 94 ? -4.778 8.119 -20.805 1.00 90.94 94 GLY A O 1
ATOM 733 N N . GLY A 1 95 ? -4.859 5.865 -20.733 1.00 91.94 95 GLY A N 1
ATOM 734 C CA . GLY A 1 95 ? -5.697 5.680 -21.916 1.00 91.94 95 GLY A CA 1
ATOM 735 C C . GLY A 1 95 ? -4.859 5.402 -23.163 1.00 91.94 95 GLY A C 1
ATOM 736 O O . GLY A 1 95 ? -3.645 5.582 -23.149 1.00 91.94 95 GLY A O 1
ATOM 737 N N . ASN A 1 96 ? -5.522 4.963 -24.236 1.00 92.62 96 ASN A N 1
ATOM 738 C CA . ASN A 1 96 ? -4.883 4.686 -25.528 1.00 92.62 96 ASN A CA 1
ATOM 739 C C . ASN A 1 96 ? -3.683 3.733 -25.416 1.00 92.62 96 ASN A C 1
ATOM 741 O O . ASN A 1 96 ? -2.653 3.990 -26.025 1.00 92.62 96 ASN A O 1
ATOM 745 N N . ASP A 1 97 ? -3.804 2.694 -24.586 1.00 89.06 97 ASP A N 1
ATOM 746 C CA . ASP A 1 97 ? -2.743 1.705 -24.372 1.00 89.06 97 ASP A CA 1
ATOM 747 C C . ASP A 1 97 ? -1.445 2.300 -23.784 1.00 89.06 97 ASP A C 1
ATOM 749 O O . ASP A 1 97 ? -0.404 1.655 -23.752 1.00 89.06 97 ASP A O 1
ATOM 753 N N . ILE A 1 98 ? -1.513 3.520 -23.232 1.00 89.88 98 ILE A N 1
ATOM 754 C CA . ILE A 1 98 ? -0.379 4.186 -22.590 1.00 89.88 98 ILE A CA 1
ATOM 755 C C . ILE A 1 98 ? -0.385 3.930 -21.085 1.00 89.88 98 ILE A C 1
ATOM 757 O O . ILE A 1 98 ? -1.367 4.197 -20.382 1.00 89.88 98 ILE A O 1
ATOM 761 N N . LEU A 1 99 ? 0.761 3.491 -20.567 1.00 91.38 99 LEU A N 1
ATOM 762 C CA . LEU A 1 99 ? 1.015 3.335 -19.138 1.00 91.38 99 LEU A CA 1
ATOM 763 C C . LEU A 1 99 ? 2.084 4.326 -18.670 1.00 91.38 99 LEU A C 1
ATOM 765 O O . LEU A 1 99 ? 3.170 4.389 -19.242 1.00 91.38 99 LEU A O 1
ATOM 769 N N . PHE A 1 100 ? 1.774 5.075 -17.614 1.00 89.69 100 PHE A N 1
ATOM 770 C CA . PHE A 1 100 ? 2.712 5.928 -16.897 1.00 89.69 100 PHE A CA 1
ATOM 771 C C . PHE A 1 100 ? 3.247 5.175 -15.684 1.00 89.69 100 PHE A C 1
ATOM 773 O O . PHE A 1 100 ? 2.483 4.808 -14.787 1.00 89.69 100 PHE A O 1
ATOM 780 N N . GLU A 1 101 ? 4.558 4.978 -15.631 1.00 92.44 101 GLU A N 1
ATOM 781 C CA . GLU A 1 101 ? 5.221 4.272 -14.537 1.00 92.44 101 GLU A CA 1
ATOM 782 C C . GLU A 1 101 ? 6.189 5.195 -13.795 1.00 92.44 101 GLU A C 1
ATOM 784 O O . GLU A 1 101 ? 7.033 5.846 -14.410 1.00 92.44 101 GLU A O 1
ATOM 789 N N . SER A 1 102 ? 6.084 5.226 -12.467 1.00 88.25 102 SER A N 1
ATOM 790 C CA . SER A 1 102 ? 7.094 5.799 -11.582 1.00 88.25 102 SER A CA 1
ATOM 791 C C . SER A 1 102 ? 8.070 4.713 -11.158 1.00 88.25 102 SER A C 1
ATOM 793 O O . SER A 1 102 ? 7.669 3.727 -10.532 1.00 88.25 102 SER A O 1
ATOM 795 N N . THR A 1 103 ? 9.350 4.923 -11.452 1.00 88.12 103 THR A N 1
ATOM 796 C CA . THR A 1 103 ? 10.424 4.009 -11.061 1.00 88.12 103 THR A CA 1
ATOM 797 C C . THR A 1 103 ? 11.291 4.617 -9.964 1.00 88.12 103 THR A C 1
ATOM 799 O O . THR A 1 103 ? 11.691 5.783 -10.022 1.00 88.12 103 THR A O 1
ATOM 802 N N . GLY A 1 104 ? 11.567 3.819 -8.936 1.00 82.00 104 GLY A N 1
ATOM 803 C CA . GLY A 1 104 ? 12.487 4.162 -7.860 1.00 82.00 104 GLY A CA 1
ATOM 804 C C . GLY A 1 104 ? 13.865 3.530 -8.032 1.00 82.00 104 GLY A C 1
ATOM 805 O O . GLY A 1 104 ? 14.137 2.795 -8.978 1.00 82.00 104 GLY A O 1
ATOM 806 N N . LEU A 1 105 ? 14.747 3.787 -7.067 1.00 76.38 105 LEU A N 1
ATOM 807 C CA . LEU A 1 105 ? 16.042 3.113 -6.975 1.00 76.38 105 LEU A CA 1
ATOM 808 C C . LEU A 1 105 ? 15.920 1.855 -6.113 1.00 76.38 105 LEU A C 1
ATOM 810 O O . LEU A 1 105 ? 15.350 1.892 -5.022 1.00 76.38 105 LEU A O 1
ATOM 814 N N . ASN A 1 106 ? 16.522 0.761 -6.575 1.00 67.81 106 ASN A N 1
ATOM 815 C CA . ASN A 1 106 ? 16.557 -0.521 -5.874 1.00 67.81 106 ASN A CA 1
ATOM 816 C C . ASN A 1 106 ? 17.510 -0.445 -4.659 1.00 67.81 106 ASN A C 1
ATOM 818 O O . ASN A 1 106 ? 18.671 -0.843 -4.729 1.00 67.81 106 ASN A O 1
ATOM 822 N N . GLY A 1 107 ? 17.068 0.175 -3.561 1.00 61.84 107 GLY A N 1
ATOM 823 C CA . GLY A 1 107 ? 17.820 0.258 -2.299 1.00 61.84 107 GLY A CA 1
ATOM 824 C C . GLY A 1 107 ? 19.111 1.094 -2.325 1.00 61.84 107 GLY A C 1
ATOM 825 O O . GLY A 1 107 ? 19.858 1.082 -1.348 1.00 61.84 107 GLY A O 1
ATOM 826 N N . GLN A 1 108 ? 19.397 1.838 -3.399 1.00 58.06 108 GLN A N 1
ATOM 827 C CA . GLN A 1 108 ? 20.599 2.675 -3.491 1.00 58.06 108 GLN A CA 1
ATOM 828 C C . GLN A 1 108 ? 20.391 4.026 -2.794 1.00 58.06 108 GLN A C 1
ATOM 830 O O . GLN A 1 108 ? 20.049 5.030 -3.417 1.00 58.06 108 GLN A O 1
ATOM 835 N N . VAL A 1 109 ? 20.619 4.062 -1.481 1.00 47.28 109 VAL A N 1
ATOM 836 C CA . VAL A 1 109 ? 20.784 5.315 -0.727 1.00 47.28 109 VAL A CA 1
ATOM 837 C C . VAL A 1 109 ? 22.231 5.788 -0.879 1.00 47.28 109 VAL A C 1
ATOM 839 O O . VAL A 1 109 ? 23.116 5.419 -0.110 1.00 47.28 109 VAL A O 1
ATOM 842 N N . SER A 1 110 ? 22.492 6.594 -1.905 1.00 48.56 110 SER A N 1
ATOM 843 C CA . SER A 1 110 ? 23.791 7.245 -2.099 1.00 48.56 110 SER A CA 1
ATOM 844 C C . SER A 1 110 ? 23.809 8.568 -1.328 1.00 48.56 110 SER A C 1
ATOM 846 O O . SER A 1 110 ? 23.104 9.510 -1.684 1.00 48.56 110 SER A O 1
ATOM 848 N N . LEU A 1 111 ? 24.628 8.657 -0.275 1.00 54.38 111 LEU A N 1
ATOM 849 C CA . LEU A 1 111 ? 24.692 9.788 0.672 1.00 54.38 111 LEU A CA 1
ATOM 850 C C . LEU A 1 111 ? 25.124 11.141 0.063 1.00 54.38 111 LEU A C 1
ATOM 852 O O . LEU A 1 111 ? 25.218 12.124 0.791 1.00 54.38 111 LEU A O 1
ATOM 856 N N . ASN A 1 112 ? 25.385 11.217 -1.247 1.00 54.66 112 ASN A N 1
ATOM 857 C CA . ASN A 1 112 ? 25.905 12.423 -1.899 1.00 54.66 112 ASN A CA 1
ATOM 858 C C . ASN A 1 112 ? 25.201 12.816 -3.210 1.00 54.66 112 ASN A C 1
ATOM 860 O O . ASN A 1 112 ? 25.650 13.726 -3.905 1.00 54.66 112 ASN A O 1
ATOM 864 N N . SER A 1 113 ? 24.102 12.158 -3.572 1.00 45.69 113 SER A N 1
ATOM 865 C CA . SER A 1 113 ? 23.333 12.490 -4.774 1.00 45.69 113 SER A CA 1
ATOM 866 C C . SER A 1 113 ? 21.999 13.089 -4.363 1.00 45.69 113 SER A C 1
ATOM 868 O O . SER A 1 113 ? 21.226 12.451 -3.652 1.00 45.69 113 SER A O 1
ATOM 870 N N . ARG A 1 114 ? 21.734 14.322 -4.806 1.00 49.69 114 ARG A N 1
ATOM 871 C CA . ARG A 1 114 ? 20.422 14.971 -4.695 1.00 49.69 114 ARG A CA 1
ATOM 872 C C . ARG A 1 114 ? 19.326 13.949 -5.021 1.00 49.69 114 ARG A C 1
ATOM 874 O O . ARG A 1 114 ? 19.335 13.384 -6.110 1.00 49.69 114 ARG A O 1
ATOM 881 N N . PHE A 1 115 ? 18.426 13.701 -4.071 1.00 52.06 115 PHE A N 1
ATOM 882 C CA . PHE A 1 115 ? 17.305 12.779 -4.227 1.00 52.06 115 PHE A CA 1
ATOM 883 C C . PHE A 1 115 ? 16.375 13.279 -5.338 1.00 52.06 115 PHE A C 1
ATOM 885 O O . PHE A 1 115 ? 15.506 14.113 -5.109 1.00 52.06 115 PHE A O 1
ATOM 892 N N . SER A 1 116 ? 16.577 12.783 -6.551 1.00 53.03 116 SER A N 1
ATOM 893 C CA . SER A 1 116 ? 15.600 12.845 -7.629 1.00 53.03 116 SER A CA 1
ATOM 894 C C . SER A 1 116 ? 15.578 11.467 -8.265 1.00 53.03 116 SER A C 1
ATOM 896 O O . SER A 1 116 ? 16.391 11.163 -9.131 1.00 53.03 116 SER A O 1
ATOM 898 N N . ALA A 1 117 ? 14.696 10.607 -7.771 1.00 52.81 117 ALA A N 1
ATOM 899 C CA . ALA A 1 117 ? 14.473 9.271 -8.310 1.00 52.81 117 ALA A CA 1
ATOM 900 C C . ALA A 1 117 ? 12.984 9.109 -8.619 1.00 52.81 117 ALA A C 1
ATOM 902 O O . ALA A 1 117 ? 12.304 8.265 -8.050 1.00 52.81 117 ALA A O 1
ATOM 903 N N . PHE A 1 118 ? 12.470 10.010 -9.455 1.00 55.91 118 PHE A N 1
ATOM 904 C CA . PHE A 1 118 ? 11.151 9.888 -10.054 1.00 55.91 118 PHE A CA 1
ATOM 905 C C . PHE A 1 118 ? 11.327 10.098 -11.557 1.00 55.91 118 PHE A C 1
ATOM 907 O O . PHE A 1 118 ? 11.396 11.232 -12.030 1.00 55.91 118 PHE A O 1
ATOM 914 N N . SER A 1 119 ? 11.502 8.997 -12.284 1.00 61.00 119 SER A N 1
ATOM 915 C CA . SER A 1 119 ? 11.460 8.978 -13.746 1.00 61.00 119 SER A CA 1
ATOM 916 C C . SER A 1 119 ? 10.088 8.464 -14.163 1.00 61.00 119 SER A C 1
ATOM 918 O O . SER A 1 119 ? 9.623 7.466 -13.614 1.00 61.00 119 SER A O 1
ATOM 920 N N . ILE A 1 120 ? 9.434 9.168 -15.089 1.00 66.06 120 ILE A N 1
ATOM 921 C CA . ILE A 1 120 ? 8.187 8.709 -15.701 1.00 66.06 120 ILE A CA 1
ATOM 922 C C . ILE A 1 120 ? 8.555 7.960 -16.976 1.00 66.06 120 ILE A C 1
ATOM 924 O O . ILE A 1 120 ? 9.100 8.560 -17.905 1.00 66.06 120 ILE A O 1
ATOM 928 N N . HIS A 1 121 ? 8.242 6.670 -17.015 1.00 64.81 121 HIS A N 1
ATOM 929 C CA . HIS A 1 121 ? 8.366 5.848 -18.214 1.00 64.81 121 HIS A CA 1
ATOM 930 C C . HIS A 1 121 ? 7.004 5.704 -18.897 1.00 64.81 121 HIS A C 1
ATOM 932 O O . HIS A 1 121 ? 5.971 5.665 -18.226 1.00 64.81 121 HIS A O 1
ATOM 938 N N . TYR A 1 122 ? 7.032 5.656 -20.229 1.00 71.25 122 TYR A N 1
ATOM 939 C CA . TYR A 1 122 ? 5.865 5.489 -21.090 1.00 71.25 122 TYR A CA 1
ATOM 940 C C . TYR A 1 122 ? 5.975 4.136 -21.779 1.00 71.25 122 TYR A C 1
ATOM 942 O O . TYR A 1 122 ? 7.001 3.855 -22.400 1.00 71.25 122 TYR A O 1
ATOM 950 N N . TYR A 1 123 ? 4.921 3.335 -21.689 1.00 70.38 123 TYR A N 1
ATOM 951 C CA . TYR A 1 123 ? 4.785 2.099 -22.455 1.00 70.38 123 TYR A CA 1
ATOM 952 C C . TYR A 1 123 ? 3.571 2.214 -23.360 1.00 70.38 123 TYR A C 1
ATOM 954 O O . TYR A 1 123 ? 2.535 2.689 -22.904 1.00 70.38 123 TYR A O 1
ATOM 962 N N . GLU A 1 124 ? 3.724 1.785 -24.608 1.00 69.81 124 GLU A N 1
ATOM 963 C CA . GLU A 1 124 ? 2.634 1.548 -25.555 1.00 69.81 124 GLU A CA 1
ATOM 964 C C . GLU A 1 124 ? 2.336 0.039 -25.493 1.00 69.81 124 GLU A C 1
ATOM 966 O O . GLU A 1 124 ? 3.250 -0.765 -25.699 1.00 69.81 124 GLU A O 1
ATOM 971 N N . GLN A 1 125 ? 1.125 -0.327 -25.068 1.00 65.00 125 GLN A N 1
ATOM 972 C CA . GLN A 1 125 ? 0.684 -1.704 -24.788 1.00 65.00 125 GLN A CA 1
ATOM 973 C C . GLN A 1 125 ? -0.016 -2.350 -25.989 1.00 65.00 125 GLN A C 1
ATOM 975 O O . GLN A 1 125 ? -0.668 -1.625 -26.770 1.00 65.00 125 GLN A O 1
#

InterPro domains:
  IPR007788 Glutaminyl-peptide cyclotransferase [PF05096] (67-112)
  IPR007788 Glutaminyl-peptide cyclotransferase [PTHR31270] (28-112)

Sequence (125 aa):
MAAGSLRKKSNKRSNLKQPHPSMASTSLSPSYYRKIYVFVMVLLVVCVLSLLSISSSMWIVFGSNALSHQIYSVQVVNEFPHDPTAFTQGLLYGGNDILFESTGLNGQVSLNSRFSAFSIHYYEQ

Secondary structure (DSSP, 8-state):
-----------------------------HHHHHHHHHHHHHHHHHHHHHHHHHHHHHHHHHHTT-----PPP----------TT-EEEEEEEEETTEEEEEEE-SS---TTS-----EEEEEE-

Foldseek 3Di:
DDDDDDDDDDDDDDDDDDDDPPDDDPPDDPVRVVVVVVVVVVVVVVVVVVVVVVVVVVVVVVVVPPPVPDDDDDDDPDDDDDDPQFQFPDWDDPPQQKIWTFGADPPDPDVPDDPDRGDTDIDRD